Protein AF-U4R130-F1 (afdb_monomer)

Sequence (67 aa):
MNDVDSNPINMKKQAEVDMRANEVDQLNVNHQSNMTLSANSVITQSHLSIKTNDNKIFEDGDENEPK

Radius of gyration: 19.88 Å; Cα contacts (8 Å, |Δi|>4): 23; chains: 1; bounding box: 37×55×40 Å

Organism: NCBI:txid1330534

Mean predicted aligned error: 13.47 Å

Structure (mmCIF, N/CA/C/O backbone):
data_AF-U4R130-F1
#
_entry.id   AF-U4R130-F1
#
loop_
_atom_site.group_PDB
_atom_site.id
_atom_site.type_symbol
_atom_site.label_atom_id
_atom_site.label_alt_id
_atom_site.label_comp_id
_atom_site.label_asym_id
_atom_site.label_entity_id
_atom_site.label_seq_id
_atom_site.pdbx_PDB_ins_code
_atom_site.Cartn_x
_atom_site.Cartn_y
_atom_site.Cartn_z
_atom_site.occupancy
_atom_site.B_iso_or_equiv
_atom_site.auth_seq_id
_atom_site.auth_comp_id
_atom_site.auth_asym_id
_atom_site.auth_atom_id
_atom_site.pdbx_PDB_model_num
ATOM 1 N N . MET A 1 1 ? 27.113 -16.086 -23.769 1.00 43.53 1 MET A N 1
ATOM 2 C CA . MET A 1 1 ? 26.282 -15.117 -23.032 1.00 43.53 1 MET A CA 1
ATOM 3 C C . MET A 1 1 ? 25.624 -14.251 -24.081 1.00 43.53 1 MET A C 1
ATOM 5 O O . MET A 1 1 ? 26.338 -13.529 -24.757 1.00 43.53 1 MET A O 1
ATOM 9 N N . ASN A 1 2 ? 24.329 -14.450 -24.319 1.00 48.03 2 ASN A N 1
ATOM 10 C CA . ASN A 1 2 ? 23.565 -13.604 -25.230 1.00 48.03 2 ASN A CA 1
ATOM 11 C C . ASN A 1 2 ? 22.894 -12.540 -24.366 1.00 48.03 2 ASN A C 1
ATOM 13 O O . ASN A 1 2 ? 22.071 -12.889 -23.524 1.00 48.03 2 ASN A O 1
ATOM 17 N N . ASP A 1 3 ? 23.268 -11.280 -24.561 1.00 59.06 3 ASP A N 1
ATOM 18 C CA . ASP A 1 3 ? 22.618 -10.128 -23.943 1.00 59.06 3 ASP A CA 1
ATOM 19 C C . ASP A 1 3 ? 21.239 -9.940 -24.599 1.00 59.06 3 ASP A C 1
ATOM 21 O O . ASP A 1 3 ? 21.089 -9.209 -25.576 1.00 59.06 3 ASP A O 1
ATOM 25 N N . VAL A 1 4 ? 20.233 -10.686 -24.133 1.00 58.81 4 VAL A N 1
ATOM 26 C CA . VAL A 1 4 ? 18.861 -10.647 -24.682 1.00 58.81 4 VAL A CA 1
ATOM 27 C C . VAL A 1 4 ? 17.989 -9.582 -24.000 1.00 58.81 4 VAL A C 1
ATOM 29 O O . VAL A 1 4 ? 16.902 -9.277 -24.483 1.00 58.81 4 VAL A O 1
ATOM 32 N N . ASP A 1 5 ? 18.455 -8.931 -22.934 1.00 57.97 5 ASP A N 1
ATOM 33 C CA . ASP A 1 5 ? 17.515 -8.273 -22.015 1.00 57.97 5 ASP A CA 1
ATOM 34 C C . ASP A 1 5 ? 17.398 -6.748 -22.136 1.00 57.97 5 ASP A C 1
ATOM 36 O O . ASP A 1 5 ? 16.533 -6.149 -21.499 1.00 57.97 5 ASP A O 1
ATOM 40 N N . SER A 1 6 ? 18.149 -6.100 -23.027 1.00 62.69 6 SER A N 1
ATOM 41 C CA . SER A 1 6 ? 18.014 -4.652 -23.266 1.00 62.69 6 SER A CA 1
ATOM 42 C C . SER A 1 6 ? 17.111 -4.350 -24.463 1.00 62.69 6 SER A C 1
ATOM 44 O O . SER A 1 6 ? 17.479 -3.599 -25.364 1.00 62.69 6 SER A O 1
ATOM 46 N N . ASN A 1 7 ? 15.913 -4.942 -24.500 1.00 64.88 7 ASN A N 1
ATOM 47 C CA . ASN A 1 7 ? 14.873 -4.455 -25.405 1.00 64.88 7 ASN A CA 1
ATOM 48 C C . ASN A 1 7 ? 14.259 -3.183 -24.784 1.00 64.88 7 ASN A C 1
ATOM 50 O O . ASN A 1 7 ? 13.607 -3.288 -23.739 1.00 64.88 7 ASN A O 1
ATOM 54 N N . PRO A 1 8 ? 14.403 -1.993 -25.396 1.00 64.25 8 PRO A N 1
ATOM 55 C CA . PRO A 1 8 ? 13.889 -0.735 -24.841 1.00 64.25 8 PRO A CA 1
ATOM 56 C C . PRO A 1 8 ? 12.375 -0.761 -24.566 1.00 64.25 8 PRO A C 1
ATOM 58 O O . PRO A 1 8 ? 11.885 -0.047 -23.693 1.00 64.25 8 PRO A O 1
ATOM 61 N N . ILE A 1 9 ? 11.627 -1.632 -25.253 1.00 66.00 9 ILE A N 1
ATOM 62 C CA . ILE A 1 9 ? 10.193 -1.852 -25.019 1.00 66.00 9 ILE A CA 1
ATOM 63 C C . ILE A 1 9 ? 9.938 -2.515 -23.654 1.00 66.00 9 ILE A C 1
ATOM 65 O O . ILE A 1 9 ? 9.006 -2.129 -22.946 1.00 66.00 9 ILE A O 1
ATOM 69 N N . ASN A 1 10 ? 10.778 -3.476 -23.257 1.00 71.81 10 ASN A N 1
ATOM 70 C CA . ASN A 1 10 ? 10.674 -4.139 -21.956 1.00 71.81 10 ASN A CA 1
ATOM 71 C C . ASN A 1 10 ? 11.067 -3.188 -20.818 1.00 71.81 10 ASN A C 1
ATOM 73 O O . ASN A 1 10 ? 10.394 -3.168 -19.792 1.00 71.81 10 ASN A O 1
ATOM 77 N N . MET A 1 11 ? 12.079 -2.339 -21.031 1.00 75.38 11 MET A N 1
ATOM 78 C CA . MET A 1 11 ? 12.488 -1.323 -20.052 1.00 75.38 11 MET A CA 1
ATOM 79 C C . MET A 1 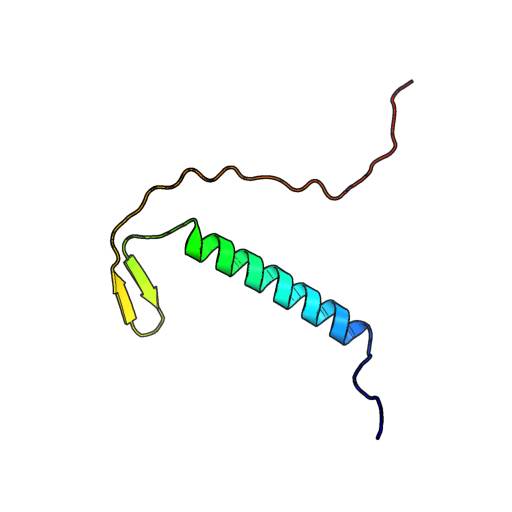11 ? 11.387 -0.283 -19.808 1.00 75.38 11 MET A C 1
ATOM 81 O O . MET A 1 11 ? 11.083 0.035 -18.662 1.00 75.38 11 MET A O 1
ATOM 85 N N . LYS A 1 12 ? 10.731 0.201 -20.873 1.00 79.69 12 LYS A N 1
ATOM 86 C CA . LYS A 1 12 ? 9.616 1.154 -20.750 1.00 79.69 12 LYS A CA 1
ATOM 87 C C . LYS A 1 12 ? 8.431 0.561 -19.981 1.00 79.69 12 LYS A C 1
ATOM 89 O O . LYS A 1 12 ? 7.842 1.240 -19.147 1.00 79.69 12 LYS A O 1
ATOM 94 N N . LYS A 1 13 ? 8.095 -0.705 -20.242 1.00 84.69 13 LYS A N 1
ATOM 95 C CA . LYS A 1 13 ? 7.007 -1.401 -19.545 1.00 84.69 13 LYS A CA 1
ATOM 96 C C . LYS A 1 13 ? 7.325 -1.631 -18.067 1.00 84.69 13 LYS A C 1
ATOM 98 O O . LYS A 1 13 ? 6.437 -1.486 -17.235 1.00 84.69 13 LYS A O 1
ATOM 103 N N . GLN A 1 14 ? 8.574 -1.966 -17.743 1.00 88.25 14 GLN A N 1
ATOM 104 C CA . GLN A 1 14 ? 8.996 -2.140 -16.355 1.00 88.25 14 GLN A CA 1
ATOM 105 C C . GLN A 1 14 ? 8.911 -0.821 -15.578 1.00 88.25 14 GLN A C 1
ATOM 107 O O . GLN A 1 14 ? 8.318 -0.795 -14.508 1.00 88.25 14 GLN A O 1
ATOM 112 N N . ALA A 1 15 ? 9.380 0.286 -16.162 1.00 87.62 15 ALA A N 1
ATOM 113 C CA . ALA A 1 15 ? 9.300 1.604 -15.533 1.00 87.62 15 ALA A CA 1
ATOM 114 C C . ALA A 1 15 ? 7.852 2.038 -15.222 1.00 87.62 15 ALA A C 1
ATOM 116 O O . ALA A 1 15 ? 7.594 2.638 -14.182 1.00 87.62 15 ALA A O 1
ATOM 117 N N . GLU A 1 16 ? 6.891 1.713 -16.093 1.00 90.75 16 GLU A N 1
ATOM 118 C CA . GLU A 1 16 ? 5.468 1.973 -15.835 1.00 90.75 16 GLU A CA 1
ATOM 119 C C . GLU A 1 16 ? 4.931 1.136 -14.663 1.00 90.75 16 GLU A C 1
ATOM 121 O O . GLU A 1 16 ? 4.181 1.643 -13.828 1.00 90.75 16 GLU A O 1
ATOM 126 N N . VAL A 1 17 ? 5.313 -0.143 -14.584 1.00 91.56 17 VAL A N 1
ATOM 127 C CA . VAL A 1 17 ? 4.934 -1.023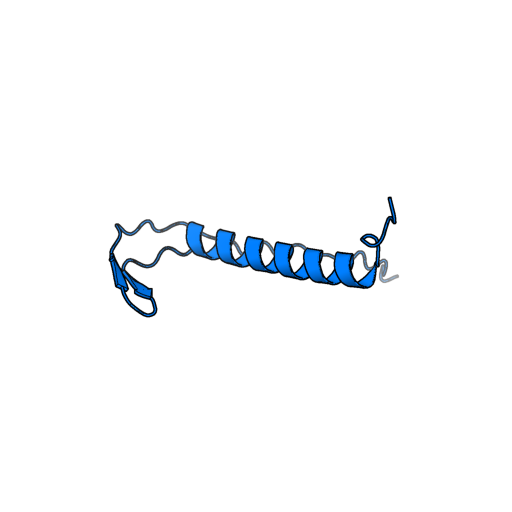 -13.468 1.00 91.56 17 VAL A CA 1
ATOM 128 C C . VAL A 1 17 ? 5.520 -0.509 -12.156 1.00 91.56 17 VAL A C 1
ATOM 130 O O . VAL A 1 17 ? 4.789 -0.421 -11.171 1.00 91.56 17 VAL A O 1
ATOM 133 N N . ASP A 1 18 ? 6.793 -0.118 -12.157 1.00 93.75 18 ASP A N 1
ATOM 134 C CA . ASP A 1 18 ? 7.484 0.405 -10.976 1.00 93.75 18 ASP A CA 1
ATOM 135 C C . ASP A 1 18 ? 6.840 1.713 -10.490 1.00 93.75 18 ASP A C 1
ATOM 137 O O . ASP A 1 18 ? 6.609 1.893 -9.294 1.00 93.75 18 ASP A O 1
ATOM 141 N N . MET A 1 19 ? 6.470 2.604 -11.418 1.00 92.25 19 MET A N 1
ATOM 142 C CA . MET A 1 19 ? 5.764 3.849 -11.103 1.00 92.25 19 MET A CA 1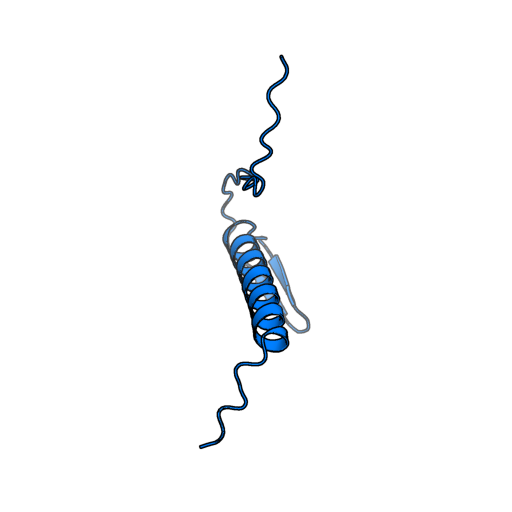
ATOM 143 C C . MET A 1 19 ? 4.407 3.578 -10.446 1.00 92.25 19 MET A C 1
ATOM 145 O O . MET A 1 19 ? 4.115 4.128 -9.385 1.00 92.25 19 MET A O 1
ATOM 149 N N . ARG A 1 20 ? 3.599 2.681 -11.025 1.00 93.06 20 ARG A N 1
ATOM 150 C CA . ARG A 1 20 ? 2.287 2.315 -10.467 1.00 93.06 20 ARG A CA 1
ATOM 151 C C . ARG A 1 20 ? 2.405 1.613 -9.117 1.00 93.06 20 ARG A C 1
ATOM 153 O O . ARG A 1 20 ? 1.575 1.842 -8.242 1.00 93.06 20 ARG A O 1
ATOM 160 N N . ALA A 1 21 ? 3.419 0.769 -8.931 1.00 92.44 21 ALA A N 1
ATOM 161 C CA . ALA A 1 21 ? 3.683 0.133 -7.643 1.00 92.44 21 ALA A CA 1
ATOM 162 C C . ALA A 1 21 ? 4.000 1.186 -6.570 1.00 92.44 21 ALA A C 1
ATOM 164 O O . ALA A 1 21 ? 3.416 1.160 -5.490 1.00 92.44 21 ALA A O 1
ATOM 165 N N . ASN A 1 22 ? 4.834 2.172 -6.907 1.00 91.19 22 ASN A N 1
ATOM 166 C CA . ASN A 1 22 ? 5.165 3.274 -6.010 1.00 91.19 22 ASN A CA 1
ATOM 167 C C . ASN A 1 22 ? 3.947 4.156 -5.664 1.00 91.19 22 ASN A C 1
ATOM 169 O O . ASN A 1 22 ? 3.826 4.625 -4.533 1.00 91.19 22 ASN A O 1
ATOM 173 N N . GLU A 1 23 ? 3.026 4.382 -6.603 1.00 89.06 23 GLU A N 1
ATOM 174 C CA . GLU A 1 23 ? 1.756 5.069 -6.318 1.00 89.06 23 GL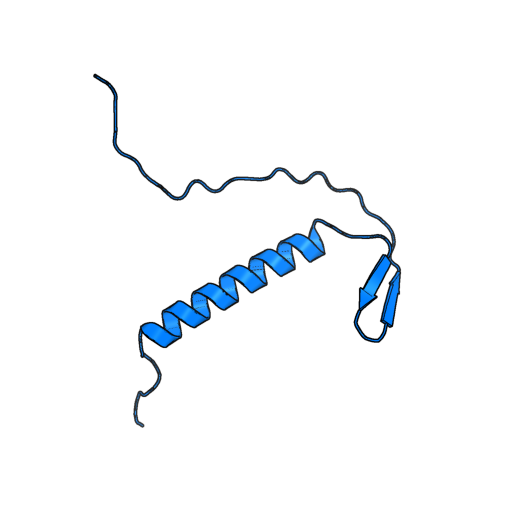U A CA 1
ATOM 175 C C . GLU A 1 23 ? 0.895 4.282 -5.318 1.00 89.06 23 GLU A C 1
ATOM 177 O O . GLU A 1 23 ? 0.373 4.854 -4.360 1.00 89.06 23 GLU A O 1
ATOM 182 N N . VAL A 1 24 ? 0.780 2.962 -5.503 1.00 89.50 24 VAL A N 1
ATOM 183 C CA . VAL A 1 24 ? 0.031 2.080 -4.595 1.00 89.50 24 VAL A CA 1
ATOM 184 C C . VAL A 1 24 ? 0.645 2.072 -3.198 1.00 89.50 24 VAL A C 1
ATOM 186 O O . VAL A 1 24 ? -0.086 2.172 -2.212 1.00 89.50 24 VAL A O 1
ATOM 189 N N . ASP A 1 25 ? 1.970 2.007 -3.092 1.00 89.75 25 ASP A N 1
ATOM 190 C CA . ASP A 1 25 ? 2.662 2.035 -1.803 1.00 89.75 25 ASP A CA 1
ATOM 191 C C . ASP A 1 25 ? 2.423 3.355 -1.063 1.00 89.75 25 ASP A C 1
ATOM 193 O O . ASP A 1 25 ? 2.091 3.353 0.127 1.00 89.75 25 ASP A O 1
ATOM 197 N N . GLN A 1 26 ? 2.504 4.485 -1.770 1.00 86.69 26 GLN A N 1
ATOM 198 C CA . GLN A 1 26 ? 2.197 5.793 -1.193 1.00 86.69 26 GLN A CA 1
ATOM 199 C C . GLN A 1 26 ? 0.747 5.885 -0.714 1.00 86.69 26 GLN A C 1
ATOM 201 O O . GLN A 1 26 ? 0.501 6.397 0.380 1.00 86.69 26 GLN A O 1
ATOM 206 N N . LEU A 1 27 ? -0.213 5.367 -1.483 1.00 86.88 27 LEU A N 1
ATOM 207 C CA . LEU A 1 27 ? -1.614 5.321 -1.062 1.00 86.88 27 LEU A CA 1
ATOM 208 C C . LEU A 1 27 ? -1.801 4.436 0.175 1.00 86.88 27 LEU A C 1
ATOM 210 O O . LEU A 1 27 ? -2.468 4.848 1.118 1.00 86.88 27 LEU A O 1
ATOM 214 N N . ASN A 1 28 ? -1.174 3.261 0.224 1.00 85.31 28 ASN A N 1
ATOM 215 C CA . ASN A 1 28 ? -1.303 2.339 1.354 1.00 85.31 28 ASN A CA 1
ATOM 216 C C . ASN A 1 28 ? -0.739 2.914 2.661 1.00 85.31 28 ASN A C 1
ATOM 218 O O . ASN A 1 28 ? -1.294 2.675 3.734 1.00 85.31 28 ASN A O 1
ATOM 222 N N . VAL A 1 29 ? 0.357 3.675 2.589 1.00 84.62 29 VAL A N 1
ATOM 223 C CA . VAL A 1 29 ? 0.947 4.325 3.767 1.00 84.62 29 VAL A CA 1
ATOM 224 C C . VAL A 1 29 ? 0.142 5.549 4.178 1.00 84.62 29 VAL A C 1
ATOM 226 O O . VAL A 1 29 ? -0.098 5.747 5.370 1.00 84.62 29 VAL A O 1
ATOM 229 N N . ASN A 1 30 ? -0.279 6.3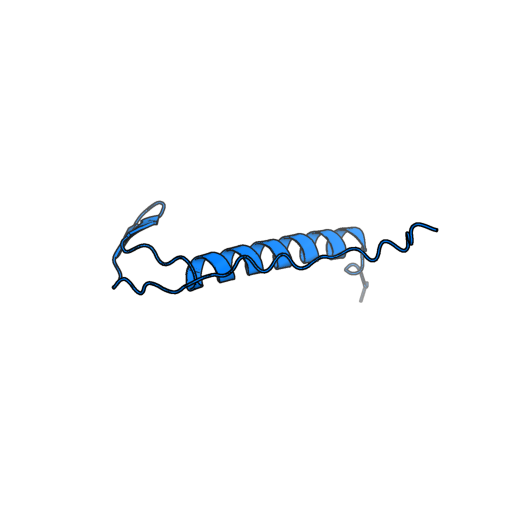64 3.210 1.00 83.31 30 ASN A N 1
ATOM 230 C CA . ASN A 1 30 ? -0.844 7.669 3.515 1.00 83.31 30 ASN A CA 1
ATOM 231 C C . ASN A 1 30 ? -2.360 7.645 3.740 1.00 83.31 30 ASN A C 1
ATOM 233 O O . ASN A 1 30 ? -2.894 8.514 4.425 1.00 83.31 30 ASN A O 1
ATOM 237 N N . HIS A 1 31 ? -3.070 6.685 3.149 1.00 80.44 31 HIS A N 1
ATOM 238 C CA . HIS A 1 31 ? -4.528 6.573 3.194 1.00 80.44 31 HIS A CA 1
ATOM 239 C C . HIS A 1 31 ? -4.927 5.281 3.921 1.00 80.44 31 HIS A C 1
ATOM 241 O O . HIS A 1 31 ? -5.491 4.346 3.348 1.00 80.44 31 HIS A O 1
ATOM 247 N N . GLN A 1 32 ? -4.632 5.229 5.221 1.00 80.94 32 GLN A N 1
ATOM 248 C CA . GLN A 1 32 ? -4.930 4.068 6.059 1.00 80.94 32 GLN A CA 1
ATOM 249 C C . GLN A 1 32 ? -6.408 4.018 6.458 1.00 80.94 32 GLN A C 1
ATOM 251 O O . GLN A 1 32 ? -6.907 4.836 7.236 1.00 80.94 32 GLN A O 1
ATOM 256 N N . SER A 1 33 ? -7.107 3.010 5.939 1.00 81.25 33 SER A N 1
ATOM 257 C CA . SER A 1 33 ? -8.461 2.666 6.373 1.00 81.25 33 SER A CA 1
ATOM 258 C C . SER A 1 33 ? -8.424 1.859 7.670 1.00 81.25 33 SER A C 1
ATOM 260 O O . SER A 1 33 ? -7.536 1.041 7.887 1.00 81.25 33 SER A O 1
ATOM 262 N N . ASN A 1 34 ? -9.438 2.028 8.519 1.00 86.00 34 ASN A N 1
ATOM 263 C CA . ASN A 1 34 ? -9.538 1.287 9.790 1.00 86.00 34 ASN A CA 1
ATOM 264 C C . ASN A 1 34 ? -9.810 -0.205 9.568 1.00 86.00 34 ASN A C 1
ATOM 266 O O . ASN A 1 34 ? -9.634 -1.028 10.468 1.00 86.00 34 ASN A O 1
ATOM 270 N N . MET A 1 35 ? -10.272 -0.542 8.366 1.00 87.44 35 MET A N 1
ATOM 271 C CA . MET A 1 35 ? -10.548 -1.893 7.930 1.00 87.44 35 MET A CA 1
ATOM 272 C C . MET A 1 35 ? -10.269 -2.012 6.429 1.00 87.44 35 MET A C 1
ATOM 274 O O . MET A 1 35 ? -10.776 -1.208 5.649 1.00 87.44 35 MET A O 1
ATOM 278 N N . THR A 1 36 ? -9.511 -3.033 6.037 1.00 89.81 36 THR A N 1
ATOM 279 C CA . THR A 1 36 ? -9.236 -3.388 4.639 1.00 89.81 36 THR A CA 1
ATOM 280 C C . THR A 1 36 ? -9.701 -4.818 4.389 1.00 89.81 36 THR A C 1
ATOM 282 O O . THR A 1 36 ? -9.292 -5.741 5.096 1.00 89.81 36 THR A O 1
ATOM 285 N N . LEU A 1 37 ? -10.557 -5.006 3.384 1.00 91.62 37 LEU A N 1
ATOM 286 C CA . LEU A 1 37 ? -11.030 -6.316 2.937 1.00 91.62 37 LEU A CA 1
ATOM 287 C C . LEU A 1 37 ? -10.216 -6.766 1.720 1.00 91.62 37 LEU A C 1
ATOM 289 O O . LEU A 1 37 ? -10.129 -6.053 0.724 1.00 91.62 37 LEU A O 1
ATOM 293 N N . SER A 1 38 ? -9.648 -7.964 1.797 1.00 90.00 38 SER A N 1
ATOM 294 C CA . SER A 1 38 ? -8.984 -8.652 0.692 1.00 90.00 38 SER A CA 1
ATOM 295 C C . SER A 1 38 ? -9.789 -9.885 0.274 1.00 90.00 38 SER A C 1
ATOM 297 O O . SER A 1 38 ? -10.752 -10.261 0.943 1.00 90.00 38 SER A O 1
ATOM 299 N N . ALA A 1 39 ? -9.377 -10.544 -0.814 1.00 92.25 39 ALA A N 1
ATOM 300 C CA . ALA A 1 39 ? -10.083 -11.692 -1.388 1.00 92.25 39 ALA A CA 1
ATOM 301 C C . ALA A 1 39 ? -10.445 -12.789 -0.367 1.00 92.25 39 ALA A C 1
ATOM 303 O O . ALA A 1 39 ? -11.454 -13.461 -0.545 1.00 92.25 39 ALA A O 1
ATOM 304 N N . ASN A 1 40 ? -9.647 -12.957 0.695 1.00 95.25 40 ASN A N 1
ATOM 305 C CA . ASN A 1 40 ? -9.853 -14.006 1.697 1.00 95.25 40 ASN A CA 1
ATOM 306 C C . ASN A 1 40 ? -9.700 -13.529 3.151 1.00 95.25 40 ASN A C 1
ATOM 308 O O . ASN A 1 40 ? -9.692 -14.358 4.059 1.00 95.25 40 ASN A O 1
ATOM 312 N N . SER A 1 41 ? -9.520 -12.230 3.409 1.00 93.06 41 SER A N 1
AT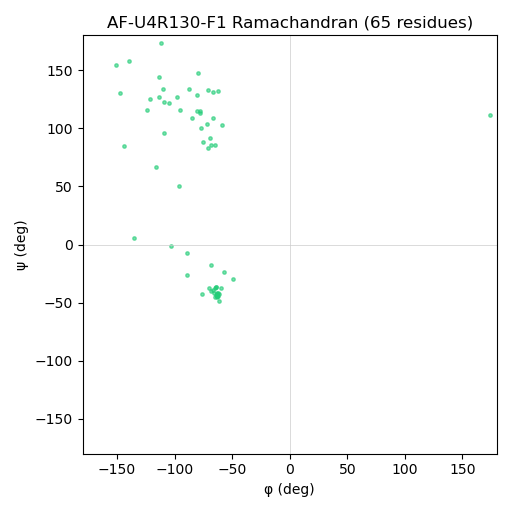OM 313 C CA . SER A 1 41 ? -9.259 -11.749 4.772 1.00 93.06 41 SER A CA 1
ATOM 314 C C . SER A 1 41 ? -9.749 -10.332 5.022 1.00 93.06 41 SER A C 1
ATOM 316 O O . SER A 1 41 ? -9.832 -9.514 4.110 1.00 93.06 41 SER A O 1
ATOM 318 N N . VAL A 1 42 ? -10.027 -10.039 6.292 1.00 92.81 42 VAL A N 1
ATOM 319 C CA . VAL A 1 42 ? -10.293 -8.689 6.795 1.00 92.81 42 VAL A CA 1
ATOM 320 C C . VAL A 1 42 ? -9.153 -8.305 7.727 1.00 92.81 42 VAL A C 1
ATOM 322 O O . VAL A 1 42 ? -8.844 -9.037 8.665 1.00 92.81 42 VAL A O 1
ATOM 325 N N . ILE A 1 43 ? -8.537 -7.157 7.468 1.00 90.06 43 ILE A N 1
ATOM 326 C CA . ILE A 1 43 ? -7.476 -6.581 8.293 1.00 90.06 43 ILE A CA 1
ATOM 327 C C . ILE A 1 43 ? -8.055 -5.353 8.990 1.00 90.06 43 ILE A C 1
ATOM 329 O O . ILE A 1 43 ? -8.526 -4.439 8.321 1.00 90.06 43 ILE A O 1
ATOM 333 N N . THR A 1 44 ? -8.016 -5.319 10.322 1.00 90.31 44 THR A N 1
ATOM 334 C CA . THR A 1 44 ? -8.415 -4.155 11.132 1.00 90.31 44 THR A CA 1
ATOM 335 C C . THR A 1 44 ? -7.194 -3.521 11.780 1.00 90.31 44 THR A C 1
ATOM 337 O O . THR A 1 44 ? -6.373 -4.240 12.352 1.00 90.31 44 THR A O 1
ATOM 340 N N . GLN A 1 45 ? -7.076 -2.196 11.719 1.00 82.44 45 GLN A N 1
ATOM 341 C CA . GLN A 1 45 ? -5.928 -1.451 12.247 1.00 82.44 45 GLN A CA 1
ATOM 342 C C . GLN A 1 45 ? -6.372 -0.159 12.940 1.00 82.44 45 GLN A C 1
ATOM 344 O O . GLN A 1 45 ? -7.466 0.356 12.700 1.00 82.44 45 GLN A O 1
ATOM 349 N N . SER A 1 46 ? -5.518 0.358 13.823 1.00 80.69 46 SER A N 1
ATOM 350 C CA . SER A 1 46 ? -5.732 1.647 14.482 1.00 80.69 46 SER A CA 1
ATOM 351 C C . SER A 1 46 ? -5.651 2.786 13.464 1.00 80.69 46 SER A C 1
ATOM 353 O O . SER A 1 46 ? -4.694 2.857 12.700 1.00 80.69 46 SER A O 1
ATOM 355 N N . HIS A 1 47 ? -6.634 3.690 13.476 1.00 75.94 47 HIS A N 1
ATOM 356 C CA . HIS A 1 47 ? -6.649 4.846 12.581 1.00 75.94 47 HIS A CA 1
ATOM 357 C C . HIS A 1 47 ? -5.579 5.867 12.965 1.00 75.94 47 HIS A C 1
ATOM 359 O O . HIS A 1 47 ? -5.528 6.295 14.122 1.00 75.94 47 HIS A O 1
ATOM 365 N N . LEU A 1 48 ? -4.818 6.346 11.984 1.00 68.81 48 LEU A N 1
ATOM 366 C CA . LEU A 1 48 ? -4.039 7.571 12.106 1.00 68.81 48 LEU A CA 1
ATOM 367 C C . LEU A 1 48 ? -4.435 8.525 10.974 1.00 68.81 48 LEU A C 1
ATOM 369 O O . LEU A 1 48 ? -4.216 8.235 9.802 1.00 68.81 48 LEU A O 1
ATOM 373 N N . SER A 1 49 ? -5.021 9.669 11.329 1.00 75.56 49 SER A N 1
ATOM 374 C CA . SER A 1 49 ? -5.324 10.726 10.362 1.00 75.56 49 SER A CA 1
ATOM 375 C C . SER A 1 49 ? -4.067 11.543 10.091 1.00 75.56 49 SER A C 1
ATOM 377 O O . SER A 1 49 ? -3.562 12.228 10.983 1.00 75.56 49 SER A O 1
ATOM 379 N N . ILE A 1 50 ? -3.582 11.488 8.855 1.00 72.75 50 ILE A N 1
ATOM 380 C CA . ILE A 1 50 ? -2.494 12.333 8.370 1.00 72.75 50 ILE A CA 1
ATOM 381 C C . ILE A 1 50 ? -3.021 13.284 7.295 1.00 72.75 50 ILE A C 1
ATOM 383 O O . ILE A 1 50 ? -3.911 12.940 6.521 1.00 72.75 50 ILE A O 1
ATOM 387 N N . LYS A 1 51 ? -2.492 14.510 7.258 1.00 77.88 51 LYS A N 1
ATOM 388 C CA . LYS A 1 51 ? -2.846 15.492 6.231 1.00 77.88 51 LYS A CA 1
ATOM 389 C C . LYS A 1 51 ? -1.983 15.247 4.995 1.00 77.88 51 LYS A C 1
ATOM 391 O O . LYS A 1 51 ? -0.790 15.542 5.026 1.00 77.88 51 LYS A O 1
ATOM 396 N N . THR A 1 52 ? -2.579 14.742 3.923 1.00 71.62 52 THR A N 1
ATOM 397 C CA . THR A 1 52 ? -1.938 14.663 2.609 1.00 71.62 52 THR A CA 1
ATOM 398 C C . THR A 1 52 ? -2.175 15.965 1.843 1.00 71.62 52 THR A C 1
ATOM 400 O O . THR A 1 52 ? -3.274 16.516 1.844 1.00 71.62 52 THR A O 1
ATOM 403 N N . ASN A 1 53 ? -1.118 16.509 1.241 1.00 74.88 53 ASN A N 1
ATOM 404 C CA . ASN A 1 53 ? -1.233 17.563 0.239 1.00 74.88 53 ASN A CA 1
ATOM 405 C C . ASN A 1 53 ? -0.957 16.892 -1.105 1.00 74.88 53 ASN A C 1
ATOM 407 O O . ASN A 1 53 ? 0.121 16.318 -1.270 1.00 74.88 53 ASN A O 1
ATOM 411 N N . ASP A 1 54 ? -1.899 16.967 -2.042 1.00 67.94 54 ASP A N 1
ATOM 412 C CA . ASP A 1 54 ? -1.711 16.454 -3.399 1.00 67.94 54 ASP A CA 1
ATOM 413 C C . ASP A 1 54 ? -0.670 17.322 -4.111 1.00 67.94 54 ASP A C 1
ATOM 415 O O . ASP A 1 54 ? -0.981 18.322 -4.761 1.00 67.94 54 ASP A O 1
ATOM 419 N N . ASN A 1 55 ? 0.603 16.985 -3.925 1.00 63.81 55 ASN A N 1
ATOM 420 C CA . ASN A 1 55 ? 1.698 17.690 -4.560 1.00 63.81 55 ASN A CA 1
ATOM 421 C C . ASN A 1 55 ? 1.729 17.244 -6.025 1.00 63.81 55 ASN A C 1
ATOM 423 O O . ASN A 1 55 ? 2.368 16.254 -6.373 1.00 63.81 55 ASN A O 1
ATOM 427 N N . LYS A 1 56 ? 0.978 17.945 -6.880 1.00 57.56 56 LYS A N 1
ATOM 428 C CA . LYS A 1 56 ? 1.057 17.793 -8.335 1.00 57.56 56 LYS A CA 1
ATOM 429 C C . LYS A 1 56 ? 2.499 18.116 -8.733 1.00 57.56 56 LYS A C 1
ATOM 431 O O . LYS A 1 56 ?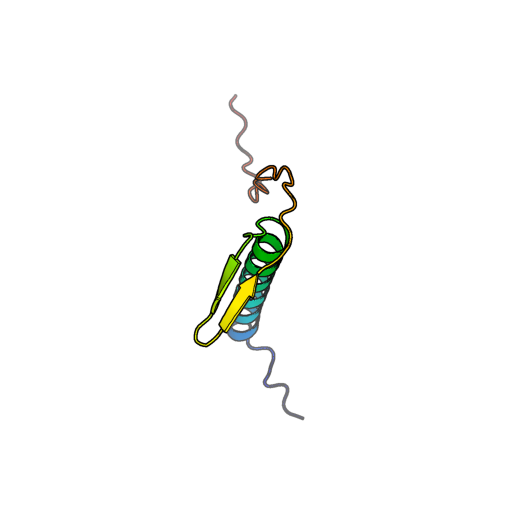 2.898 19.278 -8.730 1.00 57.56 56 LYS A O 1
ATOM 436 N N . ILE A 1 57 ? 3.301 17.092 -9.009 1.00 61.44 57 ILE A N 1
ATOM 437 C CA . ILE A 1 57 ? 4.615 17.279 -9.619 1.00 61.44 57 ILE A CA 1
ATOM 438 C C . ILE A 1 57 ? 4.316 17.682 -11.064 1.00 61.44 57 ILE A C 1
ATOM 440 O O . ILE A 1 57 ? 3.834 16.872 -11.853 1.00 61.44 57 ILE A O 1
ATOM 444 N N . PHE A 1 58 ? 4.468 18.973 -11.364 1.00 57.88 58 PHE A N 1
ATOM 445 C CA . PHE A 1 58 ? 4.404 19.489 -12.725 1.00 57.88 58 PHE A CA 1
ATOM 446 C C . PHE A 1 58 ? 5.647 18.987 -13.467 1.00 57.88 58 PHE A C 1
ATOM 448 O O . PHE A 1 58 ? 6.705 19.603 -13.405 1.00 57.88 58 PHE A O 1
ATOM 455 N N . GLU A 1 59 ? 5.530 17.844 -14.131 1.00 60.81 59 GLU A N 1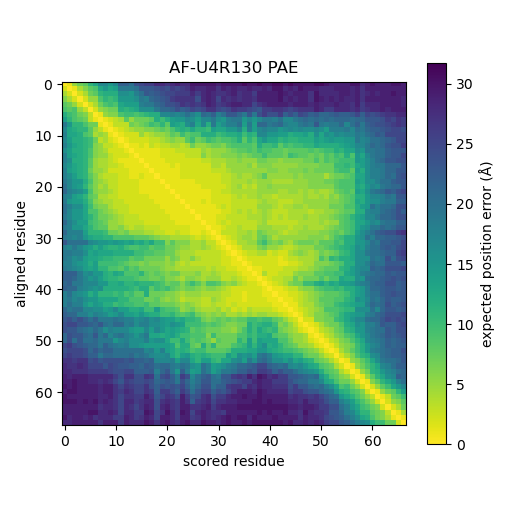
ATOM 456 C CA . GLU A 1 59 ? 6.327 17.576 -15.324 1.00 60.81 59 GLU A CA 1
ATOM 457 C C . GLU A 1 59 ? 5.655 18.388 -16.431 1.00 60.81 59 GLU A C 1
ATOM 459 O O . GLU A 1 59 ? 4.543 18.057 -16.830 1.00 60.81 59 GLU A O 1
ATOM 464 N N . ASP A 1 60 ? 6.218 19.552 -16.743 1.00 47.53 60 ASP A N 1
ATOM 465 C CA . ASP A 1 60 ? 6.355 20.082 -18.104 1.00 47.53 60 ASP A CA 1
ATOM 466 C C . ASP A 1 60 ? 6.921 21.504 -18.011 1.00 47.53 60 ASP A C 1
ATOM 468 O O . ASP A 1 60 ? 6.284 22.442 -17.525 1.00 47.53 60 ASP A O 1
ATOM 472 N N . GLY A 1 61 ? 8.162 21.658 -18.476 1.00 54.78 61 GLY A N 1
ATOM 473 C CA . GLY A 1 61 ? 8.649 22.952 -18.919 1.00 54.78 61 GLY A CA 1
ATOM 474 C C . GLY A 1 61 ? 7.866 23.348 -20.165 1.00 54.78 61 GLY A C 1
ATOM 475 O O . GLY A 1 61 ? 8.058 22.752 -21.221 1.00 54.78 61 GLY A O 1
ATOM 476 N N . ASP A 1 62 ? 6.991 24.340 -20.039 1.00 53.91 62 ASP A N 1
ATOM 477 C CA . ASP A 1 62 ? 6.405 25.042 -21.177 1.00 53.91 62 ASP A CA 1
ATOM 478 C C . ASP A 1 62 ? 6.998 26.454 -21.204 1.00 53.91 62 ASP A C 1
ATOM 480 O O . ASP A 1 62 ? 6.591 27.358 -20.469 1.00 53.91 62 ASP A O 1
ATOM 484 N N . GLU A 1 63 ? 8.048 26.606 -22.012 1.00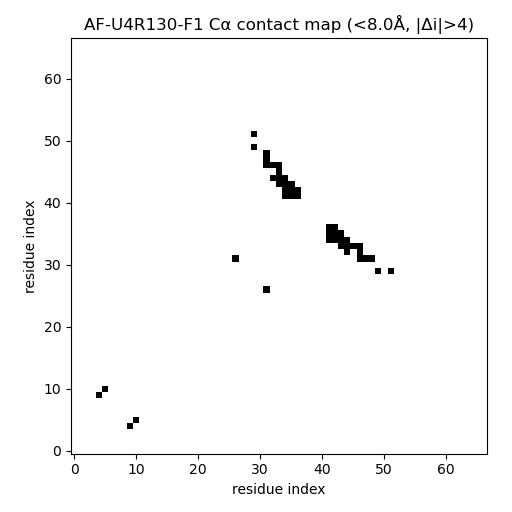 57.62 63 GLU A N 1
ATOM 485 C CA . GLU A 1 63 ? 8.573 27.896 -22.438 1.00 57.62 63 GLU A CA 1
ATOM 486 C C . GLU A 1 63 ? 7.516 28.605 -23.295 1.00 57.62 63 GLU A C 1
ATOM 488 O O . GLU A 1 63 ? 7.545 28.519 -24.518 1.00 57.62 63 GLU A O 1
ATOM 493 N N . ASN A 1 64 ? 6.585 29.330 -22.676 1.00 54.09 64 ASN A N 1
ATOM 494 C CA . ASN A 1 64 ? 5.765 30.312 -23.385 1.00 54.09 64 ASN A CA 1
ATOM 495 C C . ASN A 1 64 ? 5.486 31.535 -22.498 1.00 54.09 64 ASN A C 1
ATOM 497 O O . ASN A 1 64 ? 4.451 31.649 -21.839 1.00 54.09 64 ASN A O 1
ATOM 501 N N . GLU A 1 65 ? 6.436 32.478 -22.507 1.00 50.78 65 GLU A N 1
ATOM 502 C CA . GLU A 1 65 ? 6.230 33.859 -22.057 1.00 50.78 65 GLU A CA 1
ATOM 503 C C . GLU A 1 65 ? 5.167 34.561 -22.926 1.00 50.78 65 GLU A C 1
ATOM 505 O O . GLU A 1 65 ? 5.276 34.549 -24.159 1.00 50.78 65 GLU A O 1
ATOM 510 N N . PRO A 1 66 ? 4.175 35.256 -22.342 1.00 54.91 66 PRO A N 1
ATOM 511 C CA . PRO A 1 66 ? 3.433 36.270 -23.073 1.00 54.91 66 PRO A CA 1
ATOM 512 C C . PRO A 1 66 ? 4.231 37.585 -23.116 1.00 54.91 66 PRO A C 1
ATOM 514 O O . PRO A 1 66 ? 4.686 38.083 -22.086 1.00 54.91 66 PRO A O 1
ATOM 517 N N . LYS A 1 67 ? 4.381 38.121 -24.335 1.00 48.50 67 LYS A N 1
ATOM 518 C CA . LYS A 1 67 ? 4.930 39.453 -24.650 1.00 48.50 67 LYS A CA 1
ATOM 519 C C . LYS A 1 67 ? 4.145 40.594 -24.009 1.00 48.50 67 LYS A C 1
ATOM 521 O O . LYS A 1 67 ? 2.899 40.484 -23.952 1.00 48.50 67 LYS A O 1
#

Foldseek 3Di:
DDPPPPPVVVVVVVVVVVVVVVVVVCCCVQVDDQWDDDPPDIDGDDDDHDDDDPPPPDPDPDPDDDD

pLDDT: mean 75.61, std 14.92, range [43.53, 95.25]

Secondary structure (DSSP, 8-state):
-------HHHHHHHHHHHHHHHHHHHHHHHS--SEEEETTEEEE-----------------------

Nearest PDB structures (foldseek):
  6w4m-assembly1_G  TM=7.575E-01  e=3.119E+00  Human immunodeficiency virus 1

Solvent-accessible surface area (backbone atoms only — not comparable to full-atom values): 4626 Å² total; per-residue (Å²): 136,81,89,76,78,83,45,69,69,58,54,54,53,47,53,53,52,53,52,52,50,52,53,51,51,50,42,60,70,62,61,55,60,49,59,48,80,52,101,87,49,76,49,73,52,88,74,66,95,64,90,82,74,89,77,77,78,80,86,70,94,74,96,71,84,84,132